Protein AF-A0A367JRL4-F1 (afdb_monomer_lite)

Secondary structure (DSSP, 8-state):
---------------------------HHHHTHHHHHHTT--SS-EE-EESSSEE--S-EEEEE-TTT--EEEEEE-

Sequence (77 aa):
MLSRLLKTRTIATAIHRHAYTNVRCLSTFDKHKDVFHALGLDKSNNKGVFDGEWKGSGNIVPSYNPVNNEVIAEVIT

Radius of gyration: 28.3 Å; chains: 1; bounding box: 74×46×62 Å

Structure (mmCIF, N/CA/C/O backbone):
data_AF-A0A367JRL4-F1
#
_entry.id   AF-A0A367JRL4-F1
#
loop_
_atom_site.group_PDB
_atom_site.id
_atom_site.type_symbol
_atom_site.label_atom_id
_atom_site.label_alt_id
_atom_site.label_comp_id
_atom_site.label_asym_id
_atom_site.label_entity_id
_atom_site.label_seq_id
_atom_site.pdbx_PDB_ins_code
_atom_site.Cartn_x
_atom_site.Cartn_y
_atom_site.Cartn_z
_atom_site.occupancy
_atom_site.B_iso_or_equiv
_atom_site.auth_seq_id
_atom_site.auth_comp_id
_atom_site.auth_asym_id
_atom_site.auth_atom_id
_atom_site.pdbx_PDB_model_num
ATOM 1 N N . MET A 1 1 ? 60.887 39.940 -48.626 1.00 48.00 1 MET A N 1
ATOM 2 C CA . MET A 1 1 ? 59.683 39.795 -47.780 1.00 48.00 1 MET A CA 1
ATOM 3 C C . MET A 1 1 ? 58.883 38.602 -48.280 1.00 48.00 1 MET A C 1
ATOM 5 O O . MET A 1 1 ? 58.481 38.625 -49.431 1.00 48.00 1 MET A O 1
ATOM 9 N N . LEU A 1 2 ? 58.699 37.558 -47.468 1.00 46.28 2 LEU A N 1
ATOM 10 C CA . LEU A 1 2 ? 57.880 36.385 -47.806 1.00 46.28 2 LEU A CA 1
ATOM 11 C C . LEU A 1 2 ? 56.998 36.061 -46.595 1.00 46.28 2 LEU A C 1
ATOM 13 O O . LEU A 1 2 ? 57.477 35.538 -45.591 1.00 46.28 2 LEU A O 1
ATOM 17 N N . SER A 1 3 ? 55.723 36.435 -46.667 1.00 48.34 3 SER A N 1
ATOM 18 C CA . SER A 1 3 ? 54.717 36.172 -45.639 1.00 48.34 3 SER A CA 1
ATOM 19 C C . SER A 1 3 ? 54.205 34.734 -45.765 1.00 48.34 3 SER A C 1
ATOM 21 O O . SER A 1 3 ? 53.555 34.363 -46.740 1.00 48.34 3 SER A O 1
ATOM 23 N N . ARG A 1 4 ? 54.503 33.895 -44.764 1.00 55.12 4 ARG A N 1
ATOM 24 C CA . ARG A 1 4 ? 53.900 32.562 -44.626 1.00 55.12 4 ARG A CA 1
ATOM 25 C C . ARG A 1 4 ? 52.483 32.702 -44.070 1.00 55.12 4 ARG A C 1
ATOM 27 O O . ARG A 1 4 ? 52.303 33.057 -42.910 1.00 55.12 4 ARG A O 1
ATOM 34 N N . LEU A 1 5 ? 51.487 32.388 -44.895 1.00 61.25 5 LEU A N 1
ATOM 35 C CA . LEU A 1 5 ? 50.096 32.202 -44.482 1.00 61.25 5 LEU A CA 1
ATOM 36 C C . LEU A 1 5 ? 49.968 30.902 -43.672 1.00 61.25 5 LEU A C 1
ATOM 38 O O . LEU A 1 5 ? 50.054 29.803 -44.221 1.00 61.25 5 LEU A O 1
ATOM 42 N N . LEU A 1 6 ? 49.768 31.027 -42.361 1.00 61.59 6 LEU A N 1
ATOM 43 C CA . LEU A 1 6 ? 49.433 29.907 -41.485 1.00 61.59 6 LEU A CA 1
ATOM 44 C C . LEU A 1 6 ? 47.948 29.568 -41.657 1.00 61.59 6 LEU A C 1
ATOM 46 O O . LEU A 1 6 ? 47.069 30.336 -41.276 1.00 61.59 6 LEU A O 1
ATOM 50 N N . LYS A 1 7 ? 47.671 28.408 -42.255 1.00 60.06 7 LYS A N 1
ATOM 51 C CA . LYS A 1 7 ? 46.322 27.851 -42.404 1.00 60.06 7 LYS A CA 1
ATOM 52 C C . LYS A 1 7 ? 45.913 27.202 -41.077 1.00 60.06 7 LYS A C 1
ATOM 54 O O . LYS A 1 7 ?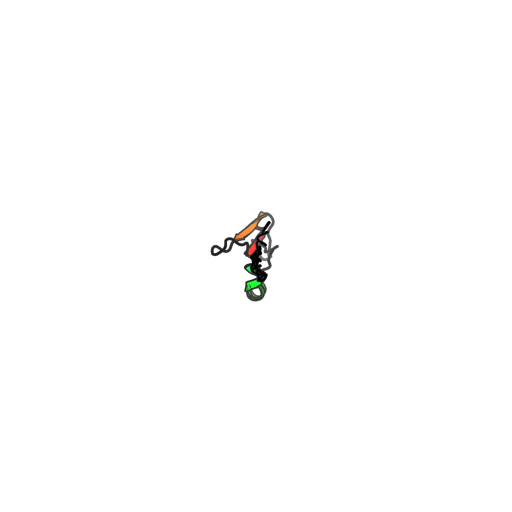 46.249 26.051 -40.807 1.00 60.06 7 LYS A O 1
ATOM 59 N N . THR A 1 8 ? 45.222 27.950 -40.227 1.00 65.50 8 THR A N 1
ATOM 60 C CA . THR A 1 8 ? 44.643 27.458 -38.973 1.00 65.50 8 THR A CA 1
ATOM 61 C C . THR A 1 8 ? 43.511 26.480 -39.287 1.00 65.50 8 THR A C 1
ATOM 63 O O . THR A 1 8 ? 42.496 26.853 -39.871 1.00 65.50 8 THR A O 1
ATOM 66 N N . ARG A 1 9 ? 43.680 25.204 -38.927 1.00 59.31 9 ARG A N 1
ATOM 67 C CA . ARG A 1 9 ? 42.596 24.212 -38.956 1.00 59.31 9 ARG A CA 1
ATOM 68 C C . ARG A 1 9 ? 41.873 24.296 -37.615 1.00 59.31 9 ARG A C 1
ATOM 70 O O . ARG A 1 9 ? 42.417 23.872 -36.601 1.00 59.31 9 ARG A O 1
ATOM 77 N N . THR A 1 10 ? 40.674 24.864 -37.596 1.00 60.06 10 THR A N 1
ATOM 78 C CA . THR A 1 10 ? 39.782 24.784 -36.438 1.00 60.06 10 THR A CA 1
ATOM 79 C C . THR A 1 10 ? 39.203 23.372 -36.368 1.00 60.06 10 THR A C 1
ATOM 81 O O . THR A 1 10 ? 38.467 22.936 -37.250 1.00 60.06 10 THR A O 1
ATOM 84 N N . ILE A 1 11 ? 39.580 22.622 -35.332 1.00 62.44 11 ILE A N 1
ATOM 85 C CA . ILE A 1 11 ? 38.969 21.331 -35.012 1.00 62.44 11 ILE A CA 1
ATOM 86 C C . ILE A 1 11 ? 37.640 21.653 -34.331 1.00 62.44 11 ILE A C 1
ATOM 88 O O . ILE A 1 11 ? 37.614 22.052 -33.169 1.00 62.44 11 ILE A O 1
ATOM 92 N N . ALA A 1 12 ? 36.540 21.543 -35.073 1.00 63.59 12 ALA A N 1
ATOM 93 C CA . ALA A 1 12 ? 35.207 21.605 -34.494 1.00 63.59 12 ALA A CA 1
ATOM 94 C C . ALA A 1 12 ? 35.024 20.377 -33.592 1.00 63.59 12 ALA A C 1
ATOM 96 O O . ALA A 1 12 ? 34.916 19.249 -34.072 1.00 63.59 12 ALA A O 1
ATOM 97 N N . THR A 1 13 ? 35.032 20.584 -32.279 1.00 60.50 13 THR A N 1
ATOM 98 C CA . THR A 1 13 ? 34.656 19.554 -31.316 1.00 60.50 13 THR A CA 1
ATOM 99 C C . THR A 1 13 ? 33.156 19.316 -31.447 1.00 60.50 13 THR A C 1
ATOM 101 O O . THR A 1 13 ? 32.329 20.106 -30.995 1.00 60.50 13 THR A O 1
ATOM 104 N N . ALA A 1 14 ? 32.786 18.224 -32.116 1.00 62.69 14 ALA A N 1
ATOM 105 C CA . ALA A 1 14 ? 31.424 17.721 -32.096 1.00 62.69 14 ALA A CA 1
ATOM 106 C C . ALA A 1 14 ? 31.111 17.282 -30.659 1.00 62.69 14 ALA A C 1
ATOM 108 O O . ALA A 1 14 ? 31.477 16.190 -30.229 1.00 62.69 14 ALA A O 1
ATOM 109 N N . ILE A 1 15 ? 30.475 18.165 -29.889 1.00 60.59 15 ILE A N 1
ATOM 110 C CA . ILE A 1 15 ? 29.904 17.813 -28.593 1.00 60.59 15 ILE A CA 1
ATOM 111 C C . ILE A 1 15 ? 28.764 16.844 -28.898 1.00 60.59 15 ILE A C 1
ATOM 113 O O . ILE A 1 15 ? 27.666 17.258 -29.271 1.00 60.59 15 ILE A O 1
ATOM 117 N N . HIS A 1 16 ? 29.040 15.546 -28.762 1.00 54.38 16 HIS A N 1
ATOM 118 C CA . HIS A 1 16 ? 28.017 14.516 -28.679 1.00 54.38 16 HIS A CA 1
ATOM 119 C C . HIS A 1 16 ? 27.163 14.826 -27.448 1.00 54.38 16 HIS A C 1
ATOM 121 O O . HIS A 1 16 ? 27.447 14.402 -26.329 1.00 54.38 16 HIS A O 1
ATOM 127 N N . ARG A 1 17 ? 26.106 15.616 -27.645 1.00 55.41 17 ARG A N 1
ATOM 128 C CA . ARG A 1 17 ? 24.998 15.679 -26.702 1.00 55.41 17 ARG A CA 1
ATOM 129 C C . ARG A 1 17 ? 24.353 14.305 -26.756 1.00 55.41 17 ARG A C 1
ATOM 131 O O . ARG A 1 17 ? 23.535 14.042 -27.632 1.00 55.41 17 ARG A O 1
ATOM 138 N N . HIS A 1 18 ? 24.769 13.415 -25.859 1.00 54.25 18 HIS A N 1
ATOM 139 C CA . HIS A 1 18 ? 23.964 12.261 -25.507 1.00 54.25 18 HIS A CA 1
ATOM 140 C C . HIS A 1 18 ? 22.607 12.814 -25.083 1.00 54.25 18 HIS A C 1
ATOM 142 O O . HIS A 1 18 ? 22.459 13.395 -24.008 1.00 54.25 18 HIS A O 1
ATOM 148 N N . ALA A 1 19 ? 21.636 12.722 -25.988 1.00 55.34 19 ALA A N 1
ATOM 149 C CA . ALA A 1 19 ? 20.248 12.885 -25.643 1.00 55.34 19 ALA A CA 1
ATOM 150 C C . ALA A 1 19 ? 19.955 11.766 -24.648 1.00 55.34 19 ALA A C 1
ATOM 152 O O . ALA A 1 19 ? 19.779 10.612 -25.032 1.00 55.34 19 ALA A O 1
ATOM 153 N N . TYR A 1 20 ? 19.974 12.102 -23.360 1.00 55.25 20 TYR A N 1
ATOM 154 C CA . TYR A 1 20 ? 19.304 11.315 -22.346 1.00 55.25 20 TYR A CA 1
ATOM 155 C C . TYR A 1 20 ? 17.844 11.276 -22.775 1.00 55.25 20 TYR A C 1
ATOM 157 O O . TYR A 1 20 ? 17.082 12.219 -22.560 1.00 55.25 20 TYR A O 1
ATOM 165 N N . THR A 1 21 ? 17.467 10.214 -23.478 1.00 54.38 21 THR A N 1
ATOM 166 C CA . THR A 1 21 ? 16.072 9.842 -23.625 1.00 54.38 21 THR A CA 1
ATOM 167 C C . THR A 1 21 ? 15.541 9.742 -22.207 1.00 54.38 21 THR A C 1
ATOM 169 O O . THR A 1 21 ? 15.952 8.858 -21.457 1.00 54.38 21 THR A O 1
ATOM 172 N N . ASN A 1 22 ? 14.703 10.704 -21.822 1.00 51.84 22 ASN A N 1
ATOM 173 C CA . ASN A 1 22 ? 13.912 10.682 -20.602 1.00 51.84 22 ASN A CA 1
ATOM 174 C C . ASN A 1 22 ? 13.009 9.445 -20.672 1.00 51.84 22 ASN A C 1
ATOM 176 O O . ASN A 1 22 ? 11.844 9.522 -21.062 1.00 51.84 22 ASN A O 1
ATOM 180 N N . VAL A 1 23 ? 13.560 8.280 -20.337 1.00 57.72 23 VAL A N 1
ATOM 181 C CA . VAL A 1 23 ? 12.764 7.143 -19.907 1.00 57.72 23 VAL A CA 1
ATOM 182 C C . VAL A 1 23 ? 12.124 7.652 -18.633 1.00 57.72 23 VAL A C 1
ATOM 184 O O . VAL A 1 23 ? 12.804 7.791 -17.620 1.00 57.72 23 VAL A O 1
ATOM 187 N N . ARG A 1 24 ? 10.858 8.069 -18.720 1.00 55.41 24 ARG A N 1
ATOM 188 C CA . ARG A 1 24 ? 10.051 8.442 -17.559 1.00 55.41 24 ARG A CA 1
ATOM 189 C C . ARG A 1 24 ? 10.252 7.329 -16.538 1.00 55.41 24 ARG A C 1
ATOM 191 O O . ARG A 1 24 ? 9.779 6.216 -16.764 1.00 55.41 24 ARG A O 1
ATOM 198 N N . CYS A 1 25 ? 11.034 7.588 -15.492 1.00 62.47 25 CYS A N 1
ATOM 199 C CA . CYS A 1 25 ? 11.274 6.601 -14.456 1.00 62.47 25 CYS A CA 1
ATOM 200 C C . CYS A 1 25 ? 9.961 6.494 -13.689 1.00 62.47 25 CYS A C 1
ATOM 202 O O . CYS A 1 25 ? 9.675 7.301 -12.809 1.00 62.47 25 CYS A O 1
ATOM 204 N N . LEU A 1 26 ? 9.089 5.594 -14.141 1.00 70.12 26 LEU A N 1
ATOM 205 C CA . LEU A 1 26 ? 7.853 5.290 -13.445 1.00 70.12 26 LEU A CA 1
ATOM 206 C C . LEU A 1 26 ? 8.235 4.787 -12.054 1.00 70.12 26 LEU A C 1
ATOM 208 O O . LEU A 1 26 ? 9.111 3.922 -11.935 1.00 70.12 26 LEU A O 1
ATOM 212 N N . SER A 1 27 ? 7.585 5.332 -11.025 1.00 82.69 27 SER A N 1
ATOM 213 C CA . SER A 1 27 ? 7.756 4.836 -9.660 1.00 82.69 27 SER A CA 1
ATOM 214 C C . SER A 1 27 ? 7.431 3.341 -9.604 1.00 82.69 27 SER A C 1
ATOM 216 O O . SER A 1 27 ? 6.680 2.828 -10.442 1.00 82.69 27 SER A O 1
ATOM 218 N N . THR A 1 28 ? 7.974 2.627 -8.618 1.00 87.69 28 THR A N 1
ATOM 219 C CA . THR A 1 28 ? 7.654 1.202 -8.419 1.00 87.69 28 THR A CA 1
ATOM 220 C C . THR A 1 28 ? 6.141 0.943 -8.391 1.00 87.69 28 THR A C 1
ATOM 222 O O . THR A 1 28 ? 5.680 -0.027 -8.993 1.00 87.69 28 THR A O 1
ATOM 225 N N . PHE A 1 29 ? 5.354 1.840 -7.790 1.00 92.25 29 PHE A N 1
ATOM 226 C CA . PHE A 1 29 ? 3.895 1.744 -7.824 1.00 92.25 29 PHE A CA 1
ATOM 227 C C . PHE A 1 29 ? 3.325 1.873 -9.237 1.00 92.25 29 PHE A C 1
ATOM 229 O O . PHE A 1 29 ? 2.526 1.043 -9.653 1.00 92.25 29 PHE A O 1
ATOM 236 N N . ASP A 1 30 ? 3.747 2.887 -10.000 1.00 92.44 30 ASP A N 1
ATOM 237 C CA . ASP A 1 30 ? 3.204 3.145 -11.342 1.00 92.44 30 ASP A CA 1
ATOM 238 C C . ASP A 1 30 ? 3.467 1.988 -12.313 1.00 92.44 30 ASP A C 1
ATOM 240 O O . ASP A 1 30 ? 2.649 1.726 -13.191 1.00 92.44 30 ASP A O 1
ATOM 244 N N . LYS A 1 31 ? 4.579 1.264 -12.133 1.00 92.50 31 LYS A N 1
ATOM 245 C CA . LYS A 1 31 ? 4.913 0.071 -12.929 1.00 92.50 31 LYS A CA 1
ATOM 246 C C . LYS A 1 31 ? 3.949 -1.095 -12.703 1.00 92.50 31 LYS A C 1
ATOM 248 O O . LYS A 1 31 ? 3.763 -1.902 -13.608 1.00 92.50 31 LYS A O 1
ATOM 253 N N . HIS A 1 32 ? 3.354 -1.191 -11.516 1.00 93.38 32 HIS A N 1
ATOM 254 C CA . HIS A 1 32 ? 2.501 -2.309 -11.103 1.00 93.38 32 HIS A CA 1
ATOM 255 C C . HIS A 1 32 ? 1.115 -1.845 -10.634 1.00 93.38 32 HIS A C 1
ATOM 257 O O . HIS A 1 32 ? 0.439 -2.551 -9.886 1.00 93.38 32 HIS A O 1
ATOM 263 N N . LYS A 1 33 ? 0.681 -0.662 -11.090 1.00 94.75 33 LYS A N 1
ATOM 264 C CA . LYS A 1 33 ? -0.551 0.002 -10.652 1.00 94.75 33 LYS A CA 1
ATOM 265 C C . LYS A 1 33 ? -1.772 -0.909 -10.746 1.00 94.75 33 LYS A C 1
ATOM 267 O O . LYS A 1 33 ? -2.547 -0.972 -9.800 1.00 94.75 33 LYS A O 1
ATOM 272 N N . ASP A 1 34 ? -1.914 -1.632 -11.852 1.00 96.31 34 ASP A N 1
ATOM 273 C CA . ASP A 1 34 ? -3.070 -2.502 -12.088 1.00 96.31 34 ASP A CA 1
ATOM 274 C C . ASP A 1 34 ? -3.154 -3.632 -11.053 1.00 96.31 34 ASP A C 1
ATOM 276 O O . ASP A 1 34 ? -4.238 -3.962 -10.579 1.00 96.31 34 ASP A O 1
ATOM 280 N N . VAL A 1 35 ? -2.005 -4.180 -10.643 1.00 96.56 35 VAL A N 1
ATOM 281 C CA . VAL A 1 35 ? -1.928 -5.218 -9.606 1.00 96.56 35 VAL A CA 1
ATOM 282 C C . VAL A 1 35 ? -2.274 -4.634 -8.240 1.00 96.56 35 VAL A C 1
ATOM 284 O O . VAL A 1 35 ? -3.074 -5.217 -7.516 1.00 96.56 35 VAL A O 1
ATOM 287 N N . PHE A 1 36 ? -1.720 -3.469 -7.891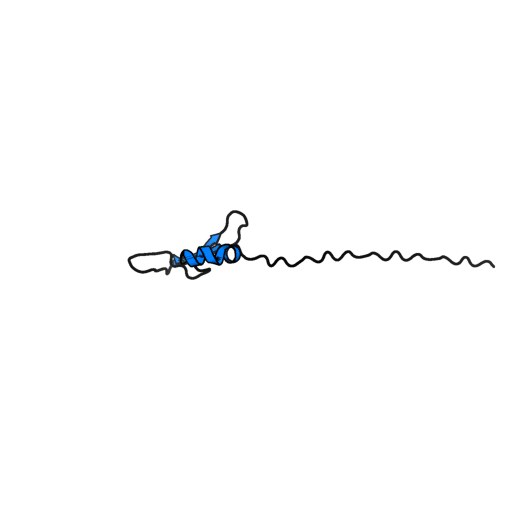 1.00 96.56 36 PHE A N 1
ATOM 288 C CA . PHE A 1 36 ? -2.019 -2.823 -6.610 1.00 96.56 36 PHE A CA 1
ATOM 289 C C . PHE A 1 36 ? -3.492 -2.426 -6.498 1.00 96.56 36 PHE A C 1
ATOM 291 O O . PHE A 1 36 ? -4.128 -2.721 -5.490 1.00 96.56 36 PHE A O 1
ATOM 298 N N . HIS A 1 37 ? -4.072 -1.874 -7.563 1.00 96.75 37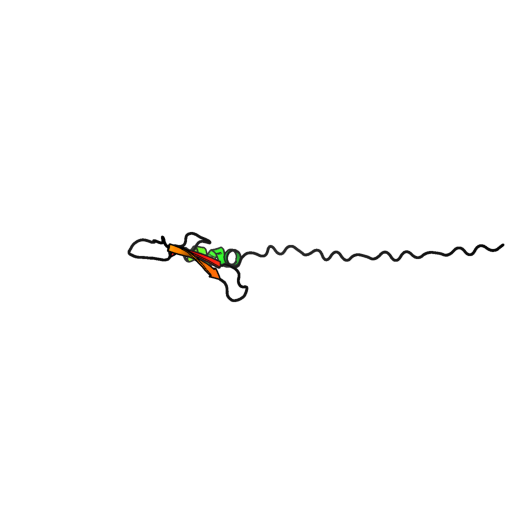 HIS A N 1
ATOM 299 C CA . HIS A 1 37 ? -5.492 -1.542 -7.604 1.00 96.75 37 HIS A CA 1
ATOM 300 C C . HIS A 1 37 ? -6.382 -2.788 -7.513 1.00 96.75 37 HIS A C 1
ATOM 302 O O . HIS A 1 37 ? -7.392 -2.761 -6.815 1.00 96.75 37 HIS A O 1
ATOM 308 N N . ALA A 1 38 ? -6.008 -3.894 -8.166 1.00 97.62 38 ALA A N 1
ATOM 309 C CA . ALA A 1 38 ? -6.731 -5.160 -8.037 1.00 97.62 38 ALA A CA 1
ATOM 310 C C . ALA A 1 38 ? -6.698 -5.720 -6.602 1.00 97.62 38 ALA A C 1
ATOM 312 O O . ALA A 1 38 ? -7.632 -6.402 -6.189 1.00 97.62 38 ALA A O 1
ATOM 313 N N . LEU A 1 39 ? -5.651 -5.403 -5.833 1.00 96.50 39 LEU A N 1
ATOM 314 C CA . LEU A 1 39 ? -5.533 -5.727 -4.408 1.00 96.50 39 LEU A CA 1
ATOM 315 C C . LEU A 1 39 ? -6.232 -4.709 -3.489 1.00 96.50 39 LEU A C 1
ATOM 317 O O . LEU A 1 39 ? -6.219 -4.893 -2.274 1.00 96.50 39 LEU A O 1
ATOM 321 N N . GLY A 1 40 ? -6.833 -3.647 -4.037 1.00 96.56 40 GLY A N 1
ATOM 322 C CA . GLY A 1 40 ? -7.446 -2.569 -3.256 1.00 96.56 40 GLY A CA 1
ATOM 323 C C . GLY A 1 40 ? -6.431 -1.669 -2.547 1.00 96.56 40 GLY A C 1
ATOM 324 O O . GLY A 1 40 ? -6.756 -1.090 -1.514 1.00 96.56 40 GLY A O 1
ATOM 325 N N . LEU A 1 41 ? -5.204 -1.585 -3.070 1.00 97.12 41 LEU A N 1
ATOM 326 C CA . LEU A 1 41 ? -4.129 -0.755 -2.537 1.00 97.12 41 LEU A CA 1
ATOM 327 C C . LEU A 1 41 ? -3.953 0.515 -3.369 1.00 97.12 41 LEU A C 1
ATOM 329 O O . LEU A 1 41 ? -3.843 0.468 -4.597 1.00 97.12 41 LEU A O 1
ATOM 333 N N . ASP A 1 42 ? -3.821 1.635 -2.669 1.00 96.38 42 ASP A N 1
ATOM 334 C CA . ASP A 1 42 ? -3.534 2.948 -3.238 1.00 96.38 42 ASP A CA 1
ATOM 335 C C . ASP A 1 42 ? -2.099 3.389 -2.913 1.00 96.38 42 ASP A C 1
ATOM 337 O O . ASP A 1 42 ? -1.408 2.791 -2.086 1.00 96.38 42 ASP A O 1
ATOM 341 N N . LYS A 1 43 ? -1.618 4.469 -3.544 1.00 95.00 43 LYS A N 1
ATOM 342 C CA . LYS A 1 43 ? -0.303 5.049 -3.199 1.00 95.00 43 LYS A CA 1
ATOM 343 C C . LYS A 1 43 ? -0.248 5.550 -1.754 1.00 95.00 43 LYS A C 1
ATOM 345 O O . LYS A 1 43 ? 0.801 5.479 -1.120 1.00 95.00 43 LYS A O 1
ATOM 350 N N . SER A 1 44 ? -1.361 6.065 -1.243 1.00 94.31 44 SER A N 1
ATOM 351 C CA . SER A 1 44 ? -1.480 6.629 0.100 1.00 94.31 44 SER A CA 1
ATOM 352 C C . SER A 1 44 ? -2.862 6.338 0.684 1.00 94.31 44 SER A C 1
ATOM 354 O O . SER A 1 44 ? -3.752 5.864 -0.016 1.00 94.31 44 SER A O 1
ATOM 356 N N . ASN A 1 45 ? -3.039 6.627 1.976 1.00 94.56 45 ASN A N 1
ATOM 357 C CA . ASN A 1 45 ? -4.291 6.423 2.718 1.00 94.56 45 ASN A CA 1
ATOM 358 C C . ASN A 1 45 ? -4.728 4.953 2.886 1.00 94.56 45 ASN A C 1
ATOM 360 O O . ASN A 1 45 ? -5.878 4.689 3.245 1.00 94.56 45 ASN A O 1
ATOM 364 N N . ASN A 1 46 ? -3.810 3.996 2.718 1.00 97.31 46 ASN A N 1
ATOM 365 C CA . ASN A 1 46 ? -4.075 2.609 3.087 1.00 97.31 46 ASN A CA 1
ATOM 366 C C . ASN A 1 46 ? -4.207 2.504 4.609 1.00 97.31 46 ASN A C 1
ATOM 368 O O . ASN A 1 46 ? -3.345 2.968 5.358 1.00 97.31 46 ASN A O 1
ATOM 372 N N . LYS A 1 47 ? -5.299 1.902 5.071 1.00 97.88 47 LYS A N 1
ATOM 373 C CA . LYS A 1 47 ? -5.586 1.696 6.491 1.00 97.88 47 LYS A CA 1
ATOM 374 C C . LYS A 1 47 ? -4.875 0.436 6.983 1.00 97.88 47 LYS A C 1
ATOM 376 O O . LYS A 1 47 ? -4.988 -0.612 6.359 1.00 97.88 47 LYS A O 1
ATOM 381 N N . GLY A 1 48 ? -4.121 0.546 8.072 1.00 96.88 48 GLY A N 1
ATOM 382 C CA . GLY A 1 48 ? -3.299 -0.534 8.620 1.00 96.88 48 GLY A CA 1
ATOM 383 C C . GLY A 1 48 ? -4.001 -1.408 9.658 1.00 96.88 48 GLY A C 1
ATOM 384 O O . GLY A 1 48 ? -3.461 -2.449 10.023 1.00 96.88 48 GLY A O 1
ATOM 385 N N . VAL A 1 49 ? -5.190 -1.017 10.128 1.00 97.12 49 VAL A N 1
ATOM 386 C CA . VAL A 1 49 ? -5.956 -1.746 11.147 1.00 97.12 49 VAL A CA 1
ATOM 387 C C . VAL A 1 49 ? -7.308 -2.163 10.581 1.00 97.12 49 VAL A C 1
ATOM 389 O O . VAL A 1 49 ? -7.985 -1.370 9.926 1.00 97.12 49 VAL A O 1
ATOM 392 N N . PHE A 1 50 ? -7.718 -3.399 10.862 1.00 97.06 50 PHE A N 1
ATOM 393 C CA . PHE A 1 50 ? -9.037 -3.912 10.508 1.00 97.06 50 PHE A CA 1
ATOM 394 C C . PHE A 1 50 ? -9.697 -4.585 11.715 1.00 97.06 50 PHE A C 1
ATOM 396 O O . PHE A 1 50 ? -9.176 -5.567 12.242 1.00 97.06 50 PHE A O 1
ATOM 403 N N . ASP A 1 51 ? -10.846 -4.062 12.143 1.00 96.19 51 ASP A N 1
ATOM 404 C CA . ASP A 1 51 ? -11.640 -4.558 13.280 1.00 96.19 51 ASP A CA 1
ATOM 405 C C . ASP A 1 51 ? -13.138 -4.698 12.933 1.00 96.19 51 ASP A C 1
ATOM 407 O O . ASP A 1 51 ? -14.016 -4.547 13.782 1.00 96.19 51 ASP A O 1
ATOM 411 N N . GLY A 1 52 ? -13.424 -4.985 11.659 1.00 97.44 52 GLY A N 1
ATOM 412 C CA . GLY A 1 52 ? -14.761 -4.936 11.053 1.00 97.44 52 GLY A CA 1
ATOM 413 C C . GLY A 1 52 ? -14.906 -3.76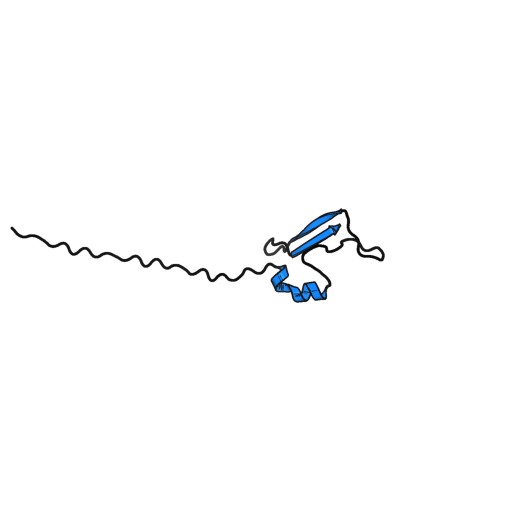0 10.087 1.00 97.44 52 GLY A C 1
ATOM 414 O O . GLY A 1 52 ? -15.627 -3.856 9.098 1.00 97.44 52 GLY A O 1
ATOM 415 N N . GLU A 1 53 ? -14.133 -2.699 10.313 1.00 97.31 53 GLU A N 1
ATOM 416 C CA . GLU A 1 53 ? -13.937 -1.586 9.390 1.00 97.31 53 GLU A CA 1
ATOM 417 C C . GLU A 1 53 ? -12.439 -1.298 9.242 1.00 97.31 53 GLU A C 1
ATOM 419 O O . GLU A 1 53 ? -11.635 -1.598 10.126 1.00 97.31 53 GLU A O 1
ATOM 424 N N . TRP A 1 54 ? -12.048 -0.710 8.114 1.00 96.81 54 TRP A N 1
ATOM 425 C CA . TRP A 1 54 ? -10.672 -0.276 7.883 1.00 96.81 54 TRP A CA 1
ATOM 426 C C . TRP A 1 54 ? -10.392 1.040 8.618 1.00 96.81 54 TRP A C 1
ATOM 428 O O . TRP A 1 54 ? -11.020 2.064 8.343 1.00 96.81 54 TRP A O 1
ATOM 438 N N . LYS A 1 55 ? -9.423 1.026 9.537 1.00 96.56 55 LYS A N 1
ATOM 439 C CA . LYS A 1 55 ? -9.052 2.148 10.412 1.00 96.56 55 LYS A CA 1
ATOM 440 C C . LYS A 1 55 ? -7.538 2.384 10.411 1.00 96.56 55 LYS A C 1
ATOM 442 O O . LYS A 1 55 ? -6.745 1.556 9.973 1.00 96.56 55 LYS A O 1
ATOM 447 N N . GLY A 1 56 ? -7.140 3.556 10.882 1.00 93.44 56 GLY A N 1
ATOM 448 C CA . GLY A 1 56 ? -5.739 3.945 11.026 1.00 93.44 56 GLY A CA 1
ATOM 449 C C . GLY A 1 56 ? -5.665 5.402 11.457 1.00 93.44 56 GLY A C 1
ATOM 450 O O . GLY A 1 56 ? -6.239 6.269 10.792 1.00 93.44 56 GLY A O 1
ATOM 451 N N . SER A 1 57 ? -5.009 5.652 12.584 1.00 95.00 57 SER A N 1
ATOM 452 C CA . SER A 1 57 ? -4.873 6.978 13.208 1.00 95.00 57 SER A CA 1
ATOM 453 C C . SER A 1 57 ? -3.476 7.243 13.773 1.00 95.00 57 SER A C 1
ATOM 455 O O . SER A 1 57 ? -3.230 8.311 14.326 1.00 95.00 57 SER A O 1
ATOM 457 N N . GLY A 1 58 ? -2.586 6.261 13.694 1.00 96.12 58 GLY A N 1
ATOM 458 C CA . GLY A 1 58 ? -1.188 6.364 14.059 1.00 96.12 58 GLY A CA 1
ATOM 459 C C . GLY A 1 58 ? -0.349 6.990 12.950 1.00 96.12 58 GLY A C 1
ATOM 460 O O . GLY A 1 58 ? -0.834 7.730 12.091 1.00 96.12 58 GLY A O 1
ATOM 461 N N . ASN A 1 59 ? 0.948 6.700 12.992 1.00 96.88 59 ASN A N 1
ATOM 462 C CA . ASN A 1 59 ? 1.902 7.281 12.061 1.00 96.88 59 ASN A CA 1
ATOM 463 C C . ASN A 1 59 ? 1.721 6.705 10.652 1.00 96.88 59 ASN A C 1
ATOM 465 O O . ASN A 1 59 ? 1.377 5.537 10.471 1.00 96.88 59 ASN A O 1
ATOM 469 N N . ILE A 1 60 ? 2.006 7.534 9.649 1.00 97.38 60 ILE A N 1
ATOM 470 C CA . ILE A 1 60 ? 2.098 7.091 8.260 1.00 97.38 60 ILE A CA 1
ATOM 471 C C . ILE A 1 60 ? 3.462 6.428 8.073 1.00 97.38 60 ILE A C 1
ATOM 473 O O . ILE A 1 60 ? 4.499 7.068 8.259 1.00 97.38 60 ILE A O 1
ATOM 477 N N . VAL A 1 61 ? 3.461 5.147 7.716 1.00 97.62 61 VAL A N 1
ATOM 478 C CA . VAL A 1 61 ? 4.669 4.351 7.503 1.00 97.62 61 VAL A CA 1
ATOM 479 C C . VAL A 1 61 ? 4.820 4.051 6.007 1.00 97.62 61 VAL A C 1
ATOM 481 O O . VAL A 1 61 ? 3.945 3.404 5.424 1.00 97.62 61 VAL A O 1
ATOM 484 N N . PRO A 1 62 ? 5.912 4.501 5.362 1.00 97.19 62 PRO A N 1
ATOM 485 C CA . PRO A 1 62 ? 6.190 4.169 3.971 1.00 97.19 62 PRO A CA 1
ATOM 486 C C . PRO A 1 62 ? 6.693 2.727 3.831 1.00 97.19 62 PRO A C 1
ATOM 488 O O . PRO A 1 62 ? 7.551 2.268 4.586 1.00 97.19 62 PRO A O 1
ATOM 491 N N . SER A 1 63 ? 6.191 2.024 2.819 1.00 97.25 63 SER A N 1
ATOM 492 C CA . SER A 1 63 ? 6.710 0.729 2.382 1.00 97.25 63 SER A CA 1
ATOM 493 C C . SER A 1 63 ? 7.727 0.934 1.265 1.00 97.25 63 SER A C 1
ATOM 495 O O . SER A 1 63 ? 7.428 1.586 0.264 1.00 97.25 63 SER A O 1
ATOM 497 N N . TYR A 1 64 ? 8.926 0.379 1.428 1.00 96.69 64 TYR A N 1
ATOM 498 C CA . TYR A 1 64 ? 10.024 0.527 0.474 1.00 96.69 64 TYR A CA 1
ATOM 499 C C . TYR A 1 64 ? 10.247 -0.753 -0.325 1.00 96.69 64 TYR A C 1
ATOM 501 O O . TYR A 1 64 ? 10.233 -1.856 0.220 1.00 96.69 64 TYR A O 1
ATOM 509 N N . ASN A 1 65 ? 10.533 -0.600 -1.615 1.00 94.31 65 ASN A N 1
ATOM 510 C CA . ASN A 1 65 ? 11.020 -1.681 -2.454 1.00 94.31 65 ASN A CA 1
ATOM 511 C C . ASN A 1 65 ? 12.509 -1.931 -2.151 1.00 94.31 65 ASN A C 1
ATOM 513 O O . ASN A 1 65 ? 13.329 -1.045 -2.394 1.00 94.31 65 ASN A O 1
ATOM 517 N N . PRO A 1 66 ? 12.903 -3.123 -1.671 1.00 95.19 66 PRO A N 1
ATOM 518 C CA . PRO A 1 66 ? 14.290 -3.400 -1.295 1.00 95.19 66 PRO A CA 1
ATOM 519 C C . PRO A 1 66 ? 15.258 -3.453 -2.488 1.00 95.19 66 PRO A C 1
ATOM 521 O O . PRO A 1 66 ? 16.467 -3.428 -2.289 1.00 95.19 66 PRO A O 1
ATOM 524 N N . VAL A 1 67 ? 14.758 -3.542 -3.726 1.00 93.25 67 VAL A N 1
ATOM 525 C CA . VAL A 1 67 ? 15.596 -3.615 -4.935 1.00 93.25 67 VAL A CA 1
ATOM 526 C C . VAL A 1 67 ? 16.150 -2.244 -5.329 1.00 93.25 67 VAL A C 1
ATOM 528 O O . VAL A 1 67 ? 17.251 -2.157 -5.866 1.00 93.25 67 VAL A O 1
ATOM 531 N N . ASN A 1 68 ? 15.390 -1.172 -5.093 1.00 89.19 68 ASN A N 1
ATOM 532 C CA . ASN A 1 68 ? 15.736 0.185 -5.535 1.00 89.19 68 ASN A CA 1
ATOM 533 C C . ASN A 1 68 ? 15.535 1.269 -4.463 1.00 89.19 68 ASN A C 1
ATOM 535 O O . ASN A 1 68 ? 15.746 2.444 -4.754 1.00 89.19 68 ASN A O 1
ATOM 539 N N . ASN A 1 69 ? 15.135 0.894 -3.247 1.00 92.62 69 ASN A N 1
ATOM 540 C CA . ASN A 1 69 ? 14.812 1.787 -2.131 1.00 92.62 69 ASN A CA 1
ATOM 541 C C . ASN A 1 69 ? 13.732 2.842 -2.439 1.00 92.62 69 ASN A C 1
ATOM 543 O O . ASN A 1 69 ? 13.600 3.825 -1.710 1.00 92.62 69 ASN A O 1
ATOM 547 N N . GLU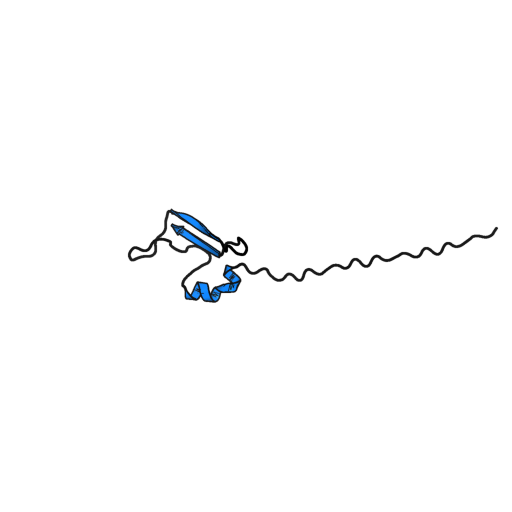 A 1 70 ? 12.929 2.652 -3.486 1.00 93.19 70 GLU A N 1
ATOM 548 C CA . GLU A 1 70 ? 11.811 3.544 -3.783 1.00 93.19 70 GLU A CA 1
ATOM 549 C C . GLU A 1 70 ? 10.607 3.221 -2.898 1.00 93.19 70 GLU A C 1
ATOM 551 O O . GLU A 1 70 ? 10.336 2.059 -2.589 1.00 93.19 70 GLU A O 1
ATOM 556 N N . VAL A 1 71 ? 9.840 4.249 -2.533 1.00 94.69 71 VAL A N 1
ATOM 557 C CA . VAL A 1 71 ? 8.553 4.061 -1.855 1.00 94.69 71 VAL A CA 1
ATOM 558 C C . VAL A 1 71 ? 7.559 3.425 -2.828 1.00 94.69 71 VAL A C 1
ATOM 560 O O . VAL A 1 71 ? 7.384 3.889 -3.956 1.00 94.69 71 VAL A O 1
ATOM 563 N N . ILE A 1 72 ? 6.903 2.362 -2.372 1.00 95.88 72 ILE A N 1
ATOM 564 C CA . ILE A 1 72 ? 5.812 1.692 -3.077 1.00 95.88 72 ILE A CA 1
ATOM 565 C C . ILE A 1 72 ? 4.495 2.384 -2.717 1.00 95.88 72 ILE A C 1
ATOM 567 O O . ILE A 1 72 ? 3.830 2.940 -3.583 1.00 95.88 72 ILE A O 1
ATOM 571 N N . ALA A 1 73 ? 4.130 2.360 -1.437 1.00 96.56 73 ALA A N 1
ATOM 572 C CA . ALA A 1 73 ? 2.892 2.923 -0.911 1.00 96.56 73 ALA A CA 1
ATOM 573 C C . ALA A 1 73 ? 3.041 3.236 0.584 1.00 96.56 73 ALA A C 1
ATOM 575 O O . ALA A 1 73 ? 3.987 2.784 1.232 1.00 96.56 73 ALA A O 1
ATOM 576 N N . GLU A 1 74 ? 2.096 3.987 1.135 1.00 97.31 74 GLU A N 1
ATOM 577 C CA . GLU A 1 74 ? 2.064 4.381 2.545 1.00 97.31 74 GLU A CA 1
ATOM 578 C C . GLU A 1 74 ? 0.899 3.724 3.291 1.00 97.31 74 GLU A C 1
ATOM 580 O O . GLU A 1 74 ? -0.207 3.620 2.751 1.00 97.31 74 GLU A O 1
ATOM 585 N N . VAL A 1 75 ? 1.133 3.324 4.544 1.00 97.81 75 VAL A N 1
ATOM 586 C CA . VAL A 1 75 ? 0.125 2.717 5.429 1.00 97.81 75 VAL A CA 1
ATOM 587 C C . VAL A 1 75 ? -0.039 3.554 6.695 1.00 97.81 75 VAL A C 1
ATOM 589 O O . VAL A 1 75 ? 0.946 3.957 7.306 1.00 97.81 75 VAL A O 1
ATOM 592 N N . ILE A 1 76 ? -1.282 3.800 7.100 1.00 97.75 76 ILE A N 1
ATOM 593 C CA . ILE A 1 76 ? -1.632 4.488 8.347 1.00 97.75 76 ILE A CA 1
ATOM 594 C C . ILE A 1 76 ? -1.855 3.431 9.429 1.00 97.75 76 ILE A C 1
ATOM 596 O O . ILE A 1 76 ? -2.780 2.629 9.295 1.00 97.75 76 ILE A O 1
ATOM 600 N N . THR A 1 77 ? -1.029 3.419 10.476 1.00 91.94 77 THR A N 1
ATOM 601 C CA . THR A 1 77 ? -1.121 2.418 11.559 1.00 91.94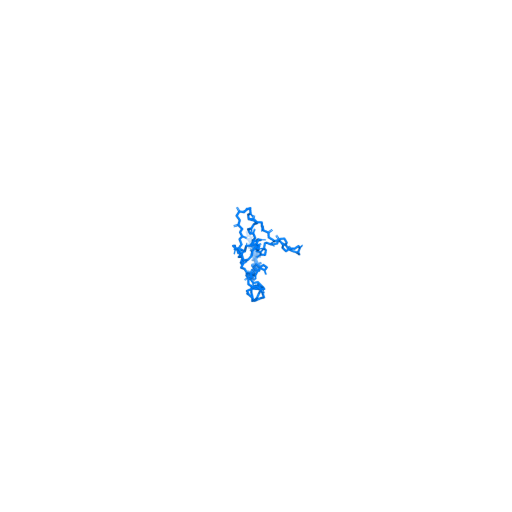 77 THR A CA 1
ATOM 602 C C . THR A 1 77 ? -2.212 2.711 12.581 1.00 91.94 77 THR A C 1
ATOM 604 O O . THR A 1 77 ? -2.781 3.824 12.565 1.00 91.94 77 THR A O 1
#

Organism: Rhizopus azygosporus (NCBI:txid86630)

Foldseek 3Di:
DDDDDDDDDDDPPPPPPPPPPCPVPQFPCRVCVVVCVVVVHDQEDAAPDDDPDRHADADWDFDADPVPRTTNHIYGD

pLDDT: mean 82.59, std 18.16, range [46.28, 97.88]